Protein AF-A0A3R7LPW3-F1 (afdb_monomer_lite)

pLDDT: mean 73.42, std 20.4, range [36.78, 98.06]

InterPro domains:
  IPR001577 Peptidase M8, leishmanolysin [PF01457] (45-160)

Sequence (165 aa):
MRQPCCPTPLLLLAVRGLLLLATTCCVGGCLAAAHRRALDEAAMRSGPLPTAMVREVPRKGEGATQAYTVAAAGEGKEWEPIRIVASMEDLSDASKYCSKAGEKKPDFMGKEPECRKDEVLTADWNKTLVNEVIPVAVKLHAERLLVGRLKTPLKVPKFTEKHGF

Radius of gyration: 31.27 Å; chains: 1; bounding box: 81×88×58 Å

Secondary structure (DSSP, 8-state):
------S-HHHHHHHHHHHHHHHHHHHH------SS-TTHHHHTTS---------PPPPTT--GGGG-------SS--EEEPP-----GGGG-TTSS-SSTT-B---TTS--PBPPGGG---HHHHHHIIIIIHHHHHHHHHTT-EEE--SS---PPPPPTTS--

Foldseek 3Di:
DDDDDDPPPVVVVVVVVVVVVVVVVVVVDDPPDPPPCPVVVVVVVDDDDPPPQDADDDDVPDFLQVGDPPPPPDDDFDWAFDDDDDDPVLLVDCLAFAQDFQAFHDDQVRGTDTDDPVRHCDPVNSCCVVPPVVVVVNSVRRRPGTDRDDPDDDDDDDDDPVRRD

Organism: NCBI:txid83891

Structure (mmCIF, N/CA/C/O backbone):
data_AF-A0A3R7LPW3-F1
#
_entry.id   AF-A0A3R7LPW3-F1
#
loop_
_atom_site.group_PDB
_atom_site.id
_atom_site.type_symbol
_atom_site.label_atom_id
_atom_site.label_alt_id
_atom_site.label_comp_id
_atom_site.label_asym_id
_atom_site.label_entity_id
_atom_site.label_seq_id
_atom_site.pdbx_PDB_ins_code
_atom_site.Cartn_x
_atom_site.Cartn_y
_atom_site.Cartn_z
_atom_site.occupancy
_atom_site.B_iso_or_equiv
_atom_site.auth_seq_id
_atom_site.auth_comp_id
_atom_site.auth_asym_id
_atom_site.auth_atom_id
_atom_site.pdbx_PDB_model_num
ATOM 1 N N . MET A 1 1 ? -59.252 71.109 -17.783 1.00 36.78 1 MET A N 1
ATOM 2 C CA . MET A 1 1 ? -58.815 70.496 -19.057 1.00 36.78 1 MET A CA 1
ATOM 3 C C . MET A 1 1 ? -58.152 69.166 -18.746 1.00 36.78 1 MET A C 1
ATOM 5 O O . MET A 1 1 ? -57.480 69.065 -17.730 1.00 36.78 1 MET A O 1
ATOM 9 N N . ARG A 1 2 ? -58.447 68.141 -19.548 1.00 47.88 2 ARG A N 1
ATOM 10 C CA . ARG A 1 2 ? -58.015 66.748 -19.367 1.00 47.88 2 ARG A CA 1
ATOM 11 C C . ARG A 1 2 ? -56.505 66.603 -19.576 1.00 47.88 2 ARG A C 1
ATOM 13 O O . ARG A 1 2 ? -56.011 67.166 -20.543 1.00 47.88 2 ARG A O 1
ATOM 20 N N . GLN A 1 3 ? -55.843 65.757 -18.786 1.00 42.81 3 GLN A N 1
ATOM 21 C CA . GLN A 1 3 ? -54.655 65.012 -19.218 1.00 42.81 3 GLN A CA 1
ATOM 22 C C . GLN A 1 3 ? -54.532 63.694 -18.423 1.00 42.81 3 GLN A C 1
ATOM 24 O O . GLN A 1 3 ? -54.539 63.731 -17.193 1.00 42.81 3 GLN A O 1
ATOM 29 N N . PRO A 1 4 ? -54.460 62.532 -19.099 1.00 54.28 4 PRO A N 1
ATOM 30 C CA . PRO A 1 4 ? -54.150 61.248 -18.484 1.00 54.28 4 PRO A CA 1
ATOM 31 C C . PRO A 1 4 ? -52.630 61.042 -18.490 1.00 54.28 4 PRO A C 1
ATOM 33 O O . PRO A 1 4 ? -52.003 61.091 -19.546 1.00 54.28 4 PRO A O 1
ATOM 36 N N . CYS A 1 5 ? -52.028 60.783 -17.331 1.00 51.62 5 CYS A N 1
ATOM 37 C CA . CYS A 1 5 ? -50.620 60.393 -17.263 1.00 51.62 5 CYS A CA 1
ATOM 38 C C . CYS A 1 5 ? -50.526 58.886 -17.016 1.00 51.62 5 CYS A C 1
ATOM 40 O O . CYS A 1 5 ? -50.700 58.400 -15.901 1.00 51.62 5 CYS A O 1
ATOM 42 N N . CYS A 1 6 ? -50.291 58.163 -18.112 1.00 54.78 6 CYS A N 1
ATOM 43 C CA . CYS A 1 6 ? -49.979 56.741 -18.167 1.00 54.78 6 CYS A CA 1
ATOM 44 C C . CYS A 1 6 ? -48.757 56.379 -17.297 1.00 54.78 6 CYS A C 1
ATOM 46 O O . CYS A 1 6 ? -47.720 57.036 -17.411 1.00 54.78 6 CYS A O 1
ATOM 48 N N . PRO A 1 7 ? -48.795 55.273 -16.529 1.00 51.38 7 PRO A N 1
ATOM 49 C CA . PRO A 1 7 ? -47.631 54.726 -15.841 1.00 51.38 7 PRO A CA 1
ATOM 50 C C . PRO A 1 7 ? -46.881 53.758 -16.774 1.00 51.38 7 PRO A C 1
ATOM 52 O O . PRO A 1 7 ? -46.671 52.594 -16.453 1.00 51.38 7 PRO A O 1
ATOM 55 N N . THR A 1 8 ? -46.526 54.198 -17.981 1.00 56.16 8 THR A N 1
ATOM 56 C CA . THR A 1 8 ? -45.857 53.354 -18.988 1.00 56.16 8 THR A CA 1
ATOM 57 C C . THR A 1 8 ? -44.330 53.488 -19.111 1.00 56.16 8 THR A C 1
ATOM 59 O O . THR A 1 8 ? -43.755 52.601 -19.744 1.00 56.16 8 THR A O 1
ATOM 62 N N . PRO A 1 9 ? -43.600 54.464 -18.517 1.00 57.69 9 PRO A N 1
ATOM 63 C CA . PRO A 1 9 ? -42.153 54.519 -18.737 1.00 57.69 9 PRO A CA 1
ATOM 64 C C . PRO A 1 9 ? -41.381 53.537 -17.844 1.00 57.69 9 PRO A C 1
ATOM 66 O O . PRO A 1 9 ? -40.410 52.938 -18.299 1.00 57.69 9 PRO A O 1
ATOM 69 N N . LEU A 1 10 ? -41.817 53.309 -16.598 1.00 57.31 10 LEU A N 1
ATOM 70 C CA . LEU A 1 10 ? -41.063 52.474 -15.652 1.00 57.31 10 LEU A CA 1
ATOM 71 C C . LEU A 1 10 ? -41.155 50.976 -15.956 1.00 57.31 10 LEU A C 1
ATOM 73 O O . LEU A 1 10 ? -40.163 50.269 -15.803 1.00 57.31 10 LEU A O 1
ATOM 77 N N . LEU A 1 11 ? -42.313 50.491 -16.417 1.00 57.91 11 LEU A N 1
ATOM 78 C CA . LEU A 1 11 ? -42.493 49.069 -16.719 1.00 57.91 11 LEU A CA 1
ATOM 79 C C . LEU A 1 11 ? -41.650 48.649 -17.931 1.00 57.91 11 LEU A C 1
ATOM 81 O O . LEU A 1 11 ? -41.011 47.604 -17.911 1.00 57.91 11 LEU A O 1
ATOM 85 N N . LEU A 1 12 ? -41.585 49.500 -18.962 1.00 59.56 12 LEU A N 1
ATOM 86 C CA . LEU A 1 12 ? -40.763 49.261 -20.151 1.00 59.56 12 LEU A CA 1
ATOM 87 C C . LEU A 1 12 ? -39.264 49.312 -19.829 1.00 59.56 12 LEU A C 1
ATOM 89 O O . LEU A 1 12 ? -38.498 48.510 -20.362 1.00 59.56 12 LEU A O 1
ATOM 93 N N . LEU A 1 13 ? -38.845 50.212 -18.933 1.00 59.97 13 LEU A N 1
ATOM 94 C CA . LEU A 1 13 ? -37.460 50.296 -18.463 1.00 59.97 13 LEU A CA 1
ATOM 95 C C . LEU A 1 13 ? -37.074 49.092 -17.593 1.00 59.97 13 LEU A C 1
ATOM 97 O O . LEU A 1 13 ? -35.982 48.553 -17.764 1.00 59.97 13 LEU A O 1
ATOM 101 N N . ALA A 1 14 ? -37.976 48.623 -16.727 1.00 65.88 14 ALA A N 1
ATOM 102 C CA . ALA A 1 14 ? -37.767 47.423 -15.919 1.00 65.88 14 ALA A CA 1
ATOM 103 C C . ALA A 1 14 ? -37.694 46.152 -16.782 1.00 65.88 14 ALA A C 1
ATOM 105 O O . ALA A 1 14 ? -36.780 45.350 -16.609 1.00 65.88 14 ALA A O 1
ATOM 106 N N . VAL A 1 15 ? -38.590 45.996 -17.764 1.00 69.38 15 VAL A N 1
ATOM 107 C CA . VAL A 1 15 ? -38.579 44.853 -18.699 1.00 69.38 15 VAL A CA 1
ATOM 108 C C . VAL A 1 15 ? -37.330 44.875 -19.582 1.00 69.38 15 VAL A C 1
ATOM 110 O O . VAL A 1 15 ? -36.700 43.838 -19.782 1.00 69.38 15 VAL A O 1
ATOM 113 N N . ARG A 1 16 ? -36.909 46.053 -20.060 1.00 68.75 16 ARG A N 1
ATOM 114 C CA . ARG A 1 16 ? -35.671 46.204 -20.838 1.00 68.75 16 ARG A CA 1
ATOM 115 C C . ARG A 1 16 ? -34.425 45.936 -19.991 1.00 68.75 16 ARG A C 1
ATOM 117 O O . ARG A 1 16 ? -33.496 45.312 -20.490 1.00 68.75 16 ARG A O 1
ATOM 124 N N . GLY A 1 17 ? -34.415 46.347 -18.722 1.00 68.25 17 GLY A N 1
ATOM 125 C CA . GLY A 1 17 ? -33.342 46.025 -17.778 1.00 68.25 17 GLY A CA 1
ATOM 126 C C . GLY A 1 17 ? -33.241 44.524 -17.497 1.00 68.25 17 GLY A C 1
ATOM 127 O O . GLY A 1 17 ? -32.147 43.965 -17.552 1.00 68.25 17 GLY A O 1
ATOM 128 N N . LEU A 1 18 ? -34.379 43.855 -17.286 1.00 66.00 18 LEU A N 1
ATOM 129 C CA . LEU A 1 18 ? -34.431 42.407 -17.067 1.00 66.00 18 LEU A CA 1
ATOM 130 C C . LEU A 1 18 ? -33.982 41.624 -18.312 1.00 66.00 18 LEU A C 1
ATOM 132 O O . LEU A 1 18 ? -33.240 40.652 -18.193 1.00 66.00 18 LEU A O 1
ATOM 136 N N . LEU A 1 19 ? -34.376 42.080 -19.508 1.00 63.84 19 LEU A N 1
ATOM 137 C CA . LEU A 1 19 ? -33.945 41.486 -20.775 1.00 63.84 19 LEU A CA 1
ATOM 138 C C . LEU A 1 19 ? -32.433 41.653 -20.986 1.00 63.84 19 LEU A C 1
ATOM 140 O O . LEU A 1 19 ? -31.766 40.703 -21.386 1.00 63.84 19 LEU A O 1
ATOM 144 N N . LEU A 1 20 ? -31.872 42.820 -20.651 1.00 64.06 20 LEU A N 1
ATOM 145 C CA . LEU A 1 20 ? -30.428 43.054 -20.727 1.00 64.06 20 LEU A CA 1
ATOM 146 C C . LEU A 1 20 ? -29.651 42.163 -19.743 1.00 64.06 20 LEU A C 1
ATOM 148 O O . LEU A 1 20 ? -28.668 41.552 -20.157 1.00 64.06 20 LEU A O 1
ATOM 152 N N . LEU A 1 21 ? -30.117 42.000 -18.496 1.00 60.91 21 LEU A N 1
ATOM 153 C CA . LEU A 1 21 ? -29.508 41.066 -17.534 1.00 60.91 21 LEU A CA 1
ATOM 154 C C . LEU A 1 21 ? -29.597 39.598 -17.984 1.00 60.91 21 LEU A C 1
ATOM 156 O O . LEU A 1 21 ? -28.641 38.844 -17.811 1.00 60.91 21 LEU A O 1
ATOM 160 N N . ALA A 1 22 ? -30.718 39.186 -18.580 1.00 60.12 22 ALA A N 1
ATOM 161 C CA . ALA A 1 22 ? -30.865 37.833 -19.112 1.00 60.12 22 ALA A CA 1
ATOM 162 C C . ALA A 1 22 ? -29.909 37.584 -20.292 1.00 60.12 22 ALA A C 1
ATOM 164 O O . ALA A 1 22 ? -29.269 36.536 -20.352 1.00 60.12 22 ALA A O 1
ATOM 165 N N . THR A 1 23 ? -29.738 38.565 -21.189 1.00 59.47 23 THR A N 1
ATOM 166 C CA . THR A 1 23 ? -28.802 38.439 -22.323 1.00 59.47 23 THR A CA 1
ATOM 167 C C . THR A 1 23 ? -27.333 38.409 -21.897 1.00 59.47 23 THR A C 1
ATOM 169 O O . THR A 1 23 ? -26.549 37.679 -22.501 1.00 59.47 23 THR A O 1
ATOM 172 N N . THR A 1 24 ? -26.940 39.129 -20.840 1.00 57.19 24 THR A N 1
ATOM 173 C CA . THR A 1 24 ? -25.553 39.106 -20.340 1.00 57.19 24 THR A CA 1
ATOM 174 C C . THR A 1 24 ? -25.231 37.845 -19.536 1.00 57.19 24 THR A C 1
ATOM 176 O O . THR A 1 24 ? -24.086 37.394 -19.551 1.00 57.19 24 THR A O 1
ATOM 179 N N . CYS A 1 25 ? -26.227 37.200 -18.918 1.00 53.41 25 CYS A N 1
ATOM 180 C CA . CYS A 1 25 ? -26.048 35.904 -18.254 1.00 53.41 25 CYS A CA 1
ATOM 181 C C . CYS A 1 25 ? -25.769 34.756 -19.248 1.00 53.41 25 CYS A C 1
ATOM 183 O O . CYS A 1 25 ? -25.045 33.818 -18.919 1.00 53.41 25 CYS A O 1
ATOM 185 N N . CYS A 1 26 ? -26.271 34.849 -20.486 1.00 51.75 26 CYS A N 1
ATOM 186 C CA . CYS A 1 26 ? -26.083 33.821 -21.518 1.00 51.75 26 CYS A CA 1
ATOM 187 C C . CYS A 1 26 ? -24.718 33.858 -22.228 1.00 51.75 26 CYS A C 1
ATOM 189 O O . CYS A 1 26 ? -24.395 32.918 -22.948 1.00 51.75 26 CYS A O 1
ATOM 191 N N . VAL A 1 27 ? -23.908 34.905 -22.030 1.00 52.53 27 VAL A N 1
ATOM 192 C CA . VAL A 1 27 ? -22.530 34.978 -22.562 1.00 52.53 27 VAL A CA 1
ATOM 193 C C . VAL A 1 27 ? -21.490 34.662 -21.468 1.00 52.53 27 VAL A C 1
ATOM 195 O O . VAL A 1 27 ? -20.333 34.387 -21.772 1.00 52.53 27 VAL A O 1
ATOM 198 N N . GLY A 1 28 ? -21.899 34.649 -20.190 1.00 55.34 28 GLY A N 1
ATOM 199 C CA . GLY A 1 28 ? -21.019 34.479 -19.024 1.00 55.34 28 GLY A CA 1
ATOM 200 C C . GLY A 1 28 ? -20.957 33.079 -18.392 1.00 55.34 28 GLY A C 1
ATOM 201 O O . GLY A 1 28 ? -20.137 32.865 -17.503 1.00 55.34 28 GLY A O 1
ATOM 202 N N . GLY A 1 29 ? -21.773 32.113 -18.823 1.00 52.91 29 GLY A N 1
ATOM 203 C CA . GLY A 1 29 ? -21.650 30.699 -18.432 1.00 52.91 29 GLY A CA 1
ATOM 204 C C . GLY A 1 29 ? -21.577 29.846 -19.698 1.00 52.91 29 GLY A C 1
ATOM 205 O O . GLY A 1 29 ? -22.450 29.956 -20.542 1.00 52.91 29 GLY A O 1
ATOM 206 N N . CYS A 1 30 ? -20.560 29.027 -19.961 1.00 54.34 30 CYS A N 1
ATOM 207 C CA . CYS A 1 30 ? -19.876 28.113 -19.058 1.00 54.34 30 CYS A CA 1
ATOM 208 C C . CYS A 1 30 ? -18.378 28.009 -19.405 1.00 54.34 30 CYS A C 1
ATOM 210 O O . CYS A 1 30 ? -18.013 27.368 -20.387 1.00 54.34 30 CYS A O 1
ATOM 212 N N . LEU A 1 31 ? -17.492 28.523 -18.550 1.00 50.09 31 LEU A N 1
ATOM 213 C CA . LEU A 1 31 ? -16.093 28.072 -18.500 1.00 50.09 31 LEU A CA 1
ATOM 214 C C . LEU A 1 31 ? -15.933 27.050 -17.372 1.00 50.09 31 LEU A C 1
ATOM 216 O O . LEU A 1 31 ? -15.162 27.222 -16.437 1.00 50.09 31 LEU A O 1
ATOM 220 N N . ALA A 1 32 ? -16.696 25.966 -17.463 1.00 52.06 32 ALA A N 1
ATOM 221 C CA . ALA A 1 32 ? -16.533 24.790 -16.622 1.00 52.06 32 ALA A CA 1
ATOM 222 C C . ALA A 1 32 ? -16.309 23.575 -17.525 1.00 52.06 32 ALA A C 1
ATOM 224 O O . ALA A 1 32 ? -17.212 22.773 -17.714 1.00 52.06 32 ALA A O 1
ATOM 225 N N . ALA A 1 33 ? -15.126 23.514 -18.148 1.00 48.38 33 ALA A N 1
ATOM 226 C CA . ALA A 1 33 ? -14.433 22.297 -18.604 1.00 48.38 33 ALA A CA 1
ATOM 227 C C . ALA A 1 33 ? -13.261 22.658 -19.539 1.00 48.38 33 ALA A C 1
ATOM 229 O O . ALA A 1 33 ? -13.204 22.226 -20.686 1.00 48.38 33 ALA A O 1
ATOM 230 N N . ALA A 1 34 ? -12.292 23.437 -19.061 1.00 45.62 34 ALA A N 1
ATOM 231 C CA . ALA A 1 34 ? -11.032 23.642 -19.779 1.00 45.62 34 ALA A CA 1
ATOM 232 C C . ALA A 1 34 ? -9.834 23.273 -18.898 1.00 45.62 34 ALA A C 1
ATOM 234 O O . ALA A 1 34 ? -8.871 24.015 -18.792 1.00 45.62 34 ALA A O 1
ATOM 235 N N . HIS A 1 35 ? -9.884 22.097 -18.263 1.00 43.97 35 HIS A N 1
ATOM 236 C CA . HIS A 1 35 ? -8.673 21.457 -17.737 1.00 43.97 35 HIS A CA 1
ATOM 237 C C . HIS A 1 35 ? -8.565 19.977 -18.133 1.00 43.97 35 HIS A C 1
ATOM 239 O O . HIS A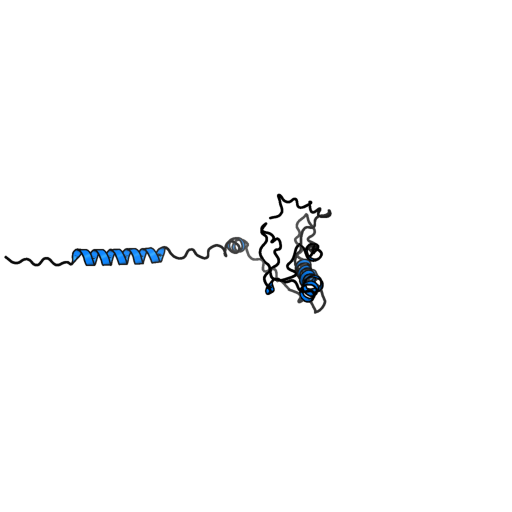 1 35 ? -7.982 19.166 -17.425 1.00 43.97 35 HIS A O 1
ATOM 245 N N . ARG A 1 36 ? -9.130 19.608 -19.292 1.00 45.00 36 ARG A N 1
ATOM 246 C CA . ARG A 1 36 ? -9.032 18.245 -19.846 1.00 45.00 36 ARG A CA 1
ATOM 247 C C . ARG A 1 36 ? -8.404 18.146 -21.240 1.00 45.00 36 ARG A C 1
ATOM 249 O O . ARG A 1 36 ? -8.304 17.042 -21.748 1.00 45.00 36 ARG A O 1
ATOM 256 N N . ARG A 1 37 ? -7.969 19.256 -21.854 1.00 48.81 37 ARG A N 1
ATOM 257 C CA . ARG A 1 37 ? -7.454 19.272 -23.245 1.00 48.81 37 ARG A CA 1
ATOM 258 C C . ARG A 1 37 ? -6.018 19.770 -23.432 1.00 48.81 37 ARG A C 1
ATOM 260 O O . ARG A 1 37 ? -5.550 19.830 -24.558 1.00 48.81 37 ARG A O 1
ATOM 267 N N . ALA A 1 38 ? -5.279 20.050 -22.357 1.00 48.03 38 ALA A N 1
ATOM 268 C CA . ALA A 1 38 ? -3.877 20.469 -22.478 1.00 48.03 38 ALA A CA 1
ATOM 269 C C . ALA A 1 38 ? -2.931 19.353 -22.982 1.00 48.03 38 ALA A C 1
ATOM 271 O O . ALA A 1 38 ? -1.790 19.637 -23.325 1.00 48.03 38 ALA A O 1
ATOM 272 N N . LEU A 1 39 ? -3.390 18.096 -23.035 1.00 48.16 39 LEU A N 1
ATOM 273 C CA . LEU A 1 39 ? -2.606 16.972 -23.559 1.00 48.16 39 LEU A CA 1
ATOM 274 C C . LEU A 1 39 ? -2.748 16.774 -25.078 1.00 48.16 39 LEU A C 1
ATOM 276 O O . LEU A 1 39 ? -1.798 16.311 -25.702 1.00 48.16 39 LEU A O 1
ATOM 280 N N . ASP A 1 40 ? -3.869 17.169 -25.689 1.00 48.16 40 ASP A N 1
ATOM 281 C CA . ASP A 1 40 ? -4.112 16.901 -27.118 1.00 48.16 40 ASP A CA 1
ATOM 282 C C . ASP A 1 40 ? -3.509 17.970 -28.041 1.00 48.16 40 ASP A C 1
ATOM 284 O O . ASP A 1 40 ? -3.085 17.673 -29.157 1.00 48.16 40 ASP A O 1
ATOM 288 N N . GLU A 1 41 ? -3.416 19.222 -27.587 1.00 45.94 41 GLU A N 1
ATOM 289 C CA . GLU A 1 41 ? -2.954 20.326 -28.442 1.00 45.94 41 GLU A CA 1
ATOM 290 C C . GLU A 1 41 ? -1.437 20.274 -28.712 1.00 45.94 41 GLU A C 1
ATOM 292 O O . GLU A 1 41 ? -0.965 20.727 -29.756 1.00 45.94 41 GLU A O 1
ATOM 297 N N . ALA A 1 42 ? -0.676 19.614 -27.829 1.00 48.84 42 ALA A N 1
ATOM 298 C CA . ALA A 1 42 ? 0.716 19.249 -28.087 1.00 48.84 42 ALA A CA 1
ATOM 299 C C . ALA A 1 42 ? 0.847 18.051 -29.052 1.00 48.84 42 ALA A C 1
ATOM 301 O O . ALA A 1 42 ? 1.823 17.979 -29.797 1.00 48.84 42 ALA A O 1
ATOM 302 N N . ALA A 1 43 ? -0.137 17.142 -29.084 1.00 52.44 43 ALA A N 1
ATOM 303 C CA . ALA A 1 43 ? -0.105 15.923 -29.898 1.00 52.44 43 ALA A CA 1
ATOM 304 C C . ALA A 1 43 ? -0.414 16.175 -31.388 1.00 52.44 43 ALA A C 1
ATOM 306 O O . ALA A 1 43 ? 0.076 15.455 -32.254 1.00 52.44 43 ALA A O 1
ATOM 307 N N . MET A 1 44 ? -1.166 17.233 -31.712 1.00 47.62 44 MET A N 1
ATOM 308 C CA . MET A 1 44 ? -1.479 17.612 -33.101 1.00 47.62 44 MET A CA 1
ATOM 309 C C . MET A 1 44 ? -0.349 18.368 -33.827 1.00 47.62 44 MET A C 1
ATOM 311 O O . MET A 1 44 ? -0.434 18.560 -35.039 1.00 47.62 44 MET A O 1
ATOM 315 N N . ARG A 1 45 ? 0.719 18.796 -33.131 1.00 50.62 45 ARG A N 1
ATOM 316 C CA . ARG A 1 45 ? 1.890 19.443 -33.767 1.00 50.62 45 ARG A CA 1
ATOM 317 C C . ARG A 1 45 ? 2.935 18.457 -34.296 1.00 50.62 45 ARG A C 1
ATOM 319 O O . ARG A 1 45 ? 3.802 18.858 -35.069 1.00 50.62 45 ARG A O 1
ATOM 326 N N . SER A 1 46 ? 2.859 17.185 -33.918 1.00 56.59 46 SER A N 1
ATOM 327 C CA . SER A 1 46 ? 3.670 16.115 -34.499 1.00 56.59 46 SER A CA 1
ATOM 328 C C . SER A 1 46 ? 2.971 15.556 -35.738 1.00 56.59 46 SER A C 1
ATOM 330 O O . SER A 1 46 ? 1.894 14.977 -35.633 1.00 56.59 46 SER A O 1
ATOM 332 N N . GLY A 1 47 ? 3.575 15.745 -36.916 1.00 58.91 47 GLY A N 1
ATOM 333 C CA . GLY A 1 47 ? 3.140 15.114 -38.168 1.00 58.91 47 GLY A CA 1
ATOM 334 C C . GLY A 1 47 ? 3.068 13.578 -38.075 1.00 58.91 47 GLY A C 1
ATOM 335 O O . GLY A 1 47 ? 3.514 12.988 -37.088 1.00 58.91 47 GLY A O 1
ATOM 336 N N . PRO A 1 48 ? 2.490 12.902 -39.082 1.00 58.50 48 PRO A N 1
ATOM 337 C CA . PRO A 1 48 ? 2.056 11.521 -38.935 1.00 58.50 48 PRO A CA 1
ATOM 338 C C . PRO A 1 48 ? 3.243 10.560 -38.850 1.00 58.50 48 PRO A C 1
ATOM 340 O O . PRO A 1 48 ? 4.081 10.511 -39.747 1.00 58.50 48 PRO A O 1
ATOM 343 N N . LEU A 1 49 ? 3.236 9.702 -37.833 1.00 56.34 49 LEU A N 1
ATOM 344 C CA . LEU A 1 49 ? 3.831 8.375 -37.926 1.00 56.34 49 LEU A CA 1
ATOM 345 C C . LEU A 1 49 ? 2.756 7.363 -37.530 1.00 56.34 49 LEU A C 1
ATOM 347 O O . LEU A 1 49 ? 2.496 7.192 -36.338 1.00 56.34 49 LEU A O 1
ATOM 351 N N . PRO A 1 50 ? 2.111 6.672 -38.489 1.00 52.81 50 PRO A N 1
ATOM 352 C CA . PRO A 1 50 ? 1.398 5.456 -38.166 1.00 52.81 50 PRO A CA 1
A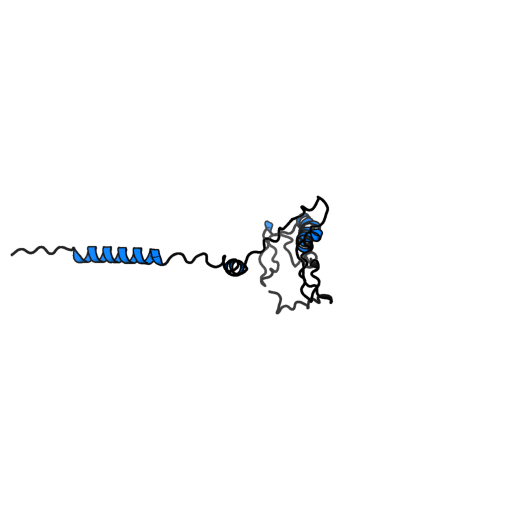TOM 353 C C . PRO A 1 50 ? 2.461 4.379 -37.940 1.00 52.81 50 PRO A C 1
ATOM 355 O O . PRO A 1 50 ? 2.737 3.556 -38.810 1.00 52.81 50 PRO A O 1
ATOM 358 N N . THR A 1 51 ? 3.098 4.391 -36.770 1.00 51.88 51 THR A N 1
ATOM 359 C CA . THR A 1 51 ? 3.770 3.187 -36.290 1.00 51.88 51 THR A CA 1
ATOM 360 C C . THR A 1 51 ? 2.650 2.188 -36.049 1.00 51.88 51 THR A C 1
ATOM 362 O O . THR A 1 51 ? 1.881 2.333 -35.098 1.00 51.88 51 THR A O 1
ATOM 365 N N . ALA A 1 52 ? 2.491 1.235 -36.968 1.00 51.06 52 ALA A N 1
ATOM 366 C CA . ALA A 1 52 ? 1.536 0.150 -36.823 1.00 51.06 52 ALA A CA 1
ATOM 367 C C . ALA A 1 52 ? 1.847 -0.577 -35.510 1.00 51.06 52 ALA A C 1
ATOM 369 O O . ALA A 1 52 ? 2.824 -1.313 -35.390 1.00 51.06 52 ALA A O 1
ATOM 370 N N . MET A 1 53 ? 1.042 -0.293 -34.493 1.00 49.66 53 MET A N 1
ATOM 371 C CA . MET A 1 53 ? 1.158 -0.893 -33.177 1.00 49.66 53 MET A CA 1
ATOM 372 C C . MET A 1 53 ? 0.510 -2.273 -33.235 1.00 49.66 53 MET A C 1
ATOM 374 O O . MET A 1 53 ? -0.703 -2.417 -33.105 1.00 49.66 53 MET A O 1
ATOM 378 N N . VAL A 1 54 ? 1.321 -3.301 -33.467 1.00 48.12 54 VAL A N 1
ATOM 379 C CA . VAL A 1 54 ? 0.884 -4.681 -33.258 1.00 48.12 54 VAL A CA 1
ATOM 380 C C . VAL A 1 54 ? 1.001 -4.961 -31.767 1.00 48.12 54 VAL A C 1
ATOM 382 O O . VAL A 1 54 ? 2.095 -5.021 -31.211 1.00 48.12 54 VAL A O 1
ATOM 385 N N . ARG A 1 55 ? -0.149 -5.069 -31.103 1.00 52.59 55 ARG A N 1
ATOM 386 C CA . ARG A 1 55 ? -0.231 -5.495 -29.709 1.00 52.59 55 ARG A CA 1
ATOM 387 C C . ARG A 1 55 ? -0.397 -7.006 -29.687 1.00 52.59 55 ARG A C 1
ATOM 389 O O . ARG A 1 55 ? -1.492 -7.498 -29.950 1.00 52.59 55 ARG A O 1
ATOM 396 N N . GLU A 1 56 ? 0.660 -7.726 -29.336 1.00 55.88 56 GLU A N 1
ATOM 397 C CA . GLU A 1 56 ? 0.522 -9.134 -28.972 1.00 55.88 56 GLU A CA 1
ATOM 398 C C . GLU A 1 56 ? -0.392 -9.237 -27.744 1.00 55.88 56 GLU A C 1
ATOM 400 O O . GLU A 1 56 ? -0.212 -8.530 -26.747 1.00 55.88 56 GLU A O 1
ATOM 405 N N . VAL A 1 57 ? -1.430 -10.071 -27.835 1.00 55.41 57 VAL A N 1
ATOM 406 C CA . VAL A 1 57 ? -2.324 -10.350 -26.708 1.00 55.41 57 VAL A CA 1
ATOM 407 C C . VAL A 1 57 ? -1.591 -11.330 -25.793 1.00 55.41 57 VAL A C 1
ATOM 409 O O . VAL A 1 57 ? -1.337 -12.455 -26.230 1.00 55.41 57 VAL A O 1
ATOM 412 N N . PRO A 1 58 ? -1.257 -10.957 -24.540 1.00 56.06 58 PRO A N 1
ATOM 413 C CA . PRO A 1 58 ? -0.573 -11.871 -23.636 1.00 56.06 58 PRO A CA 1
ATOM 414 C C . PRO A 1 58 ? -1.405 -13.140 -23.456 1.00 56.06 58 PRO A C 1
ATOM 416 O O . PRO A 1 58 ? -2.597 -13.073 -23.129 1.00 56.06 58 PRO A O 1
ATOM 419 N N . ARG A 1 59 ? -0.793 -14.304 -23.689 1.00 58.41 59 ARG A N 1
ATOM 420 C CA . ARG A 1 59 ? -1.447 -15.590 -23.440 1.00 58.41 59 ARG A CA 1
ATOM 421 C C . ARG A 1 59 ? -1.647 -15.761 -21.938 1.00 58.41 59 ARG A C 1
ATOM 423 O O . ARG A 1 59 ? -0.893 -15.236 -21.120 1.00 58.41 59 ARG A O 1
ATOM 430 N N . LYS A 1 60 ? -2.693 -16.496 -21.556 1.00 54.97 60 LYS A N 1
ATOM 431 C CA . LYS A 1 60 ? -3.026 -16.750 -20.149 1.00 54.97 60 LYS A CA 1
ATOM 432 C C . LYS A 1 60 ? -1.822 -17.390 -19.440 1.00 54.97 60 LYS A C 1
ATOM 434 O O . LYS A 1 60 ? -1.540 -18.559 -19.667 1.00 54.97 60 LYS A O 1
ATOM 439 N N . GLY A 1 61 ? -1.151 -16.623 -18.579 1.00 60.97 61 GLY A N 1
ATOM 440 C CA . GLY A 1 61 ? 0.011 -17.071 -17.801 1.00 60.97 61 GLY A CA 1
ATOM 441 C C . GLY A 1 61 ? 1.340 -16.384 -18.142 1.00 60.97 61 GLY A C 1
ATOM 442 O O . GLY A 1 61 ? 2.269 -16.496 -17.348 1.00 60.97 61 GLY A O 1
ATOM 443 N N . GLU A 1 62 ? 1.430 -15.634 -19.245 1.00 56.66 62 GLU A N 1
ATOM 444 C CA . GLU A 1 62 ? 2.609 -14.828 -19.604 1.00 56.66 62 GLU A CA 1
ATOM 445 C C . GLU A 1 62 ? 2.476 -13.383 -19.091 1.00 56.66 62 GLU A C 1
ATOM 447 O O . GLU A 1 62 ? 1.406 -12.775 -19.167 1.00 56.66 62 GLU A O 1
ATOM 452 N N . GLY A 1 63 ? 3.561 -12.838 -18.530 1.00 59.56 63 GLY A N 1
ATOM 453 C CA . GLY A 1 63 ? 3.615 -11.452 -18.052 1.00 59.56 63 GLY A CA 1
ATOM 454 C C . GLY A 1 63 ? 3.606 -10.452 -19.210 1.00 59.56 63 GLY A C 1
ATOM 455 O O . GLY A 1 63 ? 4.162 -10.719 -20.276 1.00 59.56 63 GLY A O 1
ATOM 456 N N . ALA A 1 64 ? 3.005 -9.276 -19.009 1.00 59.28 64 ALA A N 1
ATOM 457 C CA . ALA A 1 64 ? 2.866 -8.255 -20.062 1.00 59.28 64 ALA A CA 1
ATOM 458 C C . ALA A 1 64 ? 4.200 -7.617 -20.524 1.00 59.28 64 ALA A C 1
ATOM 460 O O . ALA A 1 64 ? 4.214 -6.793 -21.438 1.00 59.28 64 ALA A O 1
ATOM 461 N N . THR A 1 65 ? 5.321 -8.010 -19.919 1.00 53.44 65 THR A N 1
ATOM 462 C CA . THR A 1 65 ? 6.663 -7.461 -20.139 1.00 53.44 65 THR A CA 1
ATOM 463 C C . THR A 1 65 ? 7.224 -7.706 -21.540 1.00 53.44 65 THR A C 1
ATOM 465 O O . THR A 1 65 ? 8.118 -6.979 -21.958 1.00 53.44 65 THR A O 1
ATOM 468 N N . GLN A 1 66 ? 6.718 -8.693 -22.285 1.00 54.06 66 GLN A N 1
ATOM 469 C CA . GLN A 1 66 ? 7.229 -9.020 -23.625 1.00 54.06 66 GLN A CA 1
ATOM 470 C C . GLN A 1 66 ? 6.688 -8.118 -24.754 1.00 54.06 66 GLN A C 1
ATOM 472 O O . GLN A 1 66 ? 7.093 -8.283 -25.900 1.00 54.06 66 GLN A O 1
ATOM 477 N N . ALA A 1 67 ? 5.798 -7.157 -24.472 1.00 51.56 67 ALA A N 1
ATOM 478 C CA . ALA A 1 67 ? 5.009 -6.486 -25.515 1.00 51.56 67 ALA A CA 1
ATOM 479 C C . ALA A 1 67 ? 5.492 -5.082 -25.953 1.00 51.56 67 ALA A C 1
ATOM 481 O O . ALA A 1 67 ? 4.810 -4.444 -26.753 1.00 51.56 67 ALA A O 1
ATOM 482 N N . TYR A 1 68 ? 6.634 -4.574 -25.467 1.00 50.19 68 TYR A N 1
ATOM 483 C CA . TYR A 1 68 ? 7.073 -3.197 -25.765 1.00 50.19 68 TYR A CA 1
ATOM 484 C C . TYR A 1 68 ? 8.577 -3.081 -26.055 1.00 50.19 68 TYR A C 1
ATOM 486 O O . TYR A 1 68 ? 9.308 -2.401 -25.339 1.00 50.19 68 TYR A O 1
ATOM 494 N N . THR A 1 69 ? 9.068 -3.696 -27.131 1.00 45.97 69 THR A N 1
ATOM 495 C CA . THR A 1 69 ? 10.378 -3.324 -27.694 1.00 45.97 69 THR A CA 1
ATOM 496 C C . THR A 1 69 ? 10.213 -2.106 -28.601 1.00 45.97 69 THR A C 1
ATOM 498 O O . THR A 1 69 ? 10.120 -2.227 -29.821 1.00 45.97 69 THR A O 1
ATOM 501 N N . VAL A 1 70 ? 10.152 -0.912 -28.007 1.00 47.50 70 VAL A N 1
ATOM 502 C CA . VAL A 1 70 ? 10.356 0.335 -28.755 1.00 47.50 70 VAL A CA 1
ATOM 503 C C . VAL A 1 70 ? 11.862 0.547 -28.854 1.00 47.50 70 VAL A C 1
ATOM 505 O O . VAL A 1 70 ? 12.504 0.961 -27.891 1.00 47.50 70 VAL A O 1
ATOM 508 N N . ALA A 1 71 ? 12.436 0.243 -30.017 1.00 44.72 71 ALA A N 1
ATOM 509 C CA . ALA A 1 71 ? 13.799 0.637 -30.348 1.00 44.72 71 ALA A CA 1
ATOM 510 C C . ALA A 1 71 ? 13.839 2.161 -30.552 1.00 44.72 71 ALA A C 1
ATOM 512 O O . ALA A 1 71 ? 13.789 2.659 -31.675 1.00 44.72 71 ALA A O 1
ATOM 513 N N . ALA A 1 72 ? 13.890 2.922 -29.459 1.00 46.66 72 ALA A N 1
ATOM 514 C CA . ALA A 1 72 ? 14.318 4.309 -29.518 1.00 46.66 72 ALA A CA 1
ATOM 515 C C . ALA A 1 72 ? 15.847 4.301 -29.640 1.00 46.66 72 ALA A C 1
ATOM 517 O O . ALA A 1 72 ? 16.563 4.130 -28.655 1.00 46.66 72 ALA A O 1
ATOM 518 N N . ALA A 1 73 ? 16.343 4.439 -30.870 1.00 44.00 73 ALA A N 1
ATOM 519 C CA . ALA A 1 73 ? 17.736 4.768 -31.134 1.00 44.00 73 ALA A CA 1
ATOM 520 C C . ALA A 1 73 ? 18.003 6.186 -30.601 1.00 44.00 73 ALA A C 1
ATOM 522 O O . ALA A 1 73 ? 17.816 7.180 -31.295 1.00 44.00 73 ALA A O 1
ATOM 523 N N . GLY A 1 74 ? 18.361 6.272 -29.324 1.00 46.97 74 GLY A N 1
ATOM 524 C CA . GLY A 1 74 ? 18.719 7.503 -28.640 1.00 46.97 74 GLY A CA 1
ATOM 525 C C . GLY A 1 74 ? 19.526 7.149 -27.402 1.00 46.97 74 GLY A C 1
ATOM 526 O O . GLY A 1 74 ? 19.068 6.394 -26.547 1.00 46.97 74 GLY A O 1
ATOM 527 N N . GLU A 1 75 ? 20.758 7.640 -27.349 1.00 52.00 75 GLU A N 1
ATOM 528 C CA . GLU A 1 75 ? 21.715 7.382 -26.280 1.00 52.00 75 GLU A CA 1
ATOM 529 C C . GLU A 1 75 ? 21.108 7.632 -24.885 1.00 52.00 75 GLU A C 1
ATOM 531 O O . GLU A 1 75 ? 20.552 8.695 -24.612 1.00 52.00 75 GLU A O 1
ATOM 536 N N . GLY A 1 76 ? 21.286 6.680 -23.961 1.00 56.22 76 GLY A N 1
ATOM 537 C CA . GLY A 1 76 ? 21.613 7.073 -22.589 1.00 56.22 76 GLY A CA 1
ATOM 538 C C . GLY A 1 76 ? 20.981 6.334 -21.413 1.00 56.22 76 GLY A C 1
ATOM 539 O O . GLY A 1 76 ? 21.607 6.361 -20.355 1.00 56.22 76 GLY A O 1
ATOM 540 N N . LYS A 1 77 ? 19.822 5.666 -21.512 1.00 62.03 77 LYS A N 1
ATOM 541 C CA . LYS A 1 77 ? 19.295 4.825 -20.409 1.00 62.03 77 LYS A CA 1
ATOM 542 C C . LYS A 1 77 ? 18.471 3.656 -20.938 1.00 62.03 77 LYS A C 1
ATOM 544 O O . LYS A 1 77 ? 17.464 3.864 -21.604 1.00 62.03 77 LYS A O 1
ATOM 549 N N . GLU A 1 78 ? 18.897 2.440 -20.608 1.00 79.88 78 GLU A N 1
ATOM 550 C CA . GLU A 1 78 ? 18.109 1.228 -20.821 1.00 79.88 78 GLU A CA 1
ATOM 551 C C . GLU A 1 78 ? 16.808 1.350 -20.014 1.00 79.88 78 GLU A C 1
ATOM 553 O O . GLU A 1 78 ? 16.824 1.578 -18.801 1.00 79.88 78 GLU A O 1
ATOM 558 N N . TRP A 1 79 ? 15.676 1.315 -20.716 1.00 86.81 79 TRP A N 1
ATOM 559 C CA . TRP A 1 79 ? 14.356 1.325 -20.101 1.00 86.81 79 TRP A CA 1
ATOM 560 C C . TRP A 1 79 ? 14.063 -0.079 -19.597 1.00 86.81 79 TRP A C 1
ATOM 562 O O . TRP A 1 79 ? 13.960 -1.018 -20.381 1.00 86.81 79 TRP A O 1
ATOM 572 N N . GLU A 1 80 ? 13.910 -0.223 -18.289 1.00 88.94 80 GLU A N 1
ATOM 573 C CA . GLU A 1 80 ? 13.710 -1.524 -17.662 1.00 88.94 80 GLU A CA 1
ATOM 574 C C . GLU A 1 80 ? 12.423 -1.518 -16.819 1.00 88.94 80 GLU A C 1
ATOM 576 O O . GLU A 1 80 ? 12.013 -0.459 -16.334 1.00 88.94 80 GLU A O 1
ATOM 581 N N . PRO A 1 81 ? 11.787 -2.679 -16.571 1.00 91.50 81 PRO A N 1
ATOM 582 C CA . PRO A 1 81 ? 10.586 -2.760 -15.735 1.00 91.50 81 PRO A CA 1
ATOM 583 C C . PRO A 1 81 ? 10.768 -2.109 -14.359 1.00 91.50 81 PRO A C 1
ATOM 585 O O . PRO A 1 81 ? 11.817 -2.262 -13.730 1.00 91.50 81 PRO A O 1
ATOM 588 N N . ILE A 1 82 ? 9.773 -1.397 -13.844 1.00 92.56 82 ILE A N 1
ATOM 589 C CA . ILE A 1 82 ? 9.882 -0.781 -12.515 1.00 92.56 82 ILE A CA 1
ATOM 590 C C . ILE A 1 82 ? 10.050 -1.841 -11.408 1.00 92.56 82 ILE A C 1
ATOM 592 O O . ILE A 1 82 ? 9.449 -2.913 -11.439 1.00 92.56 82 ILE A O 1
ATOM 596 N N . ARG A 1 83 ? 10.879 -1.532 -10.402 1.00 91.62 83 ARG A N 1
ATOM 597 C CA . ARG A 1 83 ? 11.005 -2.319 -9.165 1.00 91.62 83 ARG A CA 1
ATOM 598 C C . ARG A 1 83 ? 10.214 -1.620 -8.066 1.00 91.62 83 ARG A C 1
ATOM 600 O O . ARG A 1 83 ? 10.537 -0.485 -7.728 1.00 91.62 83 ARG A O 1
ATOM 607 N N . ILE A 1 84 ? 9.204 -2.289 -7.521 1.00 93.75 84 ILE A N 1
ATOM 608 C CA . ILE A 1 84 ? 8.332 -1.747 -6.474 1.00 93.75 84 ILE A CA 1
ATOM 609 C C . ILE A 1 84 ? 8.466 -2.637 -5.238 1.00 93.75 84 ILE A C 1
ATOM 611 O O . ILE A 1 84 ? 8.321 -3.853 -5.333 1.00 93.75 84 ILE A O 1
ATOM 615 N N . VAL A 1 85 ? 8.737 -2.022 -4.087 1.00 93.06 85 VAL A N 1
ATOM 616 C CA . VAL A 1 85 ? 8.695 -2.670 -2.771 1.00 93.06 85 VAL A CA 1
ATOM 617 C C . VAL A 1 85 ? 7.567 -2.012 -1.989 1.00 93.06 85 VAL A C 1
ATOM 619 O O . VAL A 1 85 ? 7.565 -0.792 -1.835 1.00 93.06 85 VAL A O 1
ATOM 622 N N . ALA A 1 86 ? 6.605 -2.806 -1.526 1.00 94.50 86 ALA A N 1
ATOM 623 C CA . ALA A 1 86 ? 5.510 -2.332 -0.688 1.00 94.50 86 ALA A CA 1
ATOM 624 C C . ALA A 1 86 ? 5.851 -2.593 0.785 1.00 94.50 86 ALA A C 1
ATOM 626 O O . ALA A 1 86 ? 6.040 -3.744 1.176 1.00 94.50 86 ALA A O 1
ATOM 627 N N . SER A 1 87 ? 5.942 -1.530 1.587 1.00 93.00 87 SER A N 1
ATOM 628 C CA . SER A 1 87 ? 6.012 -1.644 3.046 1.00 93.00 87 SER A CA 1
ATOM 629 C C . SER A 1 87 ? 4.599 -1.773 3.601 1.00 93.00 87 SER A C 1
ATOM 631 O O . SER A 1 87 ? 3.726 -0.985 3.243 1.00 93.00 87 SER A O 1
ATOM 633 N N . MET A 1 88 ? 4.385 -2.763 4.463 1.00 94.69 88 MET A N 1
ATOM 634 C CA . MET A 1 88 ? 3.104 -3.036 5.123 1.00 94.69 88 MET A CA 1
ATOM 635 C C . MET A 1 88 ? 3.255 -3.037 6.651 1.00 94.69 88 MET A C 1
ATOM 637 O O . MET A 1 88 ? 2.440 -3.629 7.345 1.00 94.69 88 MET A O 1
ATOM 641 N N . GLU A 1 89 ? 4.305 -2.393 7.174 1.00 92.00 89 GLU A N 1
ATOM 642 C CA . GLU A 1 89 ? 4.633 -2.374 8.610 1.00 92.00 89 GLU A CA 1
ATOM 643 C C . GLU A 1 89 ? 3.478 -1.862 9.481 1.00 92.00 89 GLU A C 1
ATOM 645 O O . GLU A 1 89 ? 3.237 -2.405 10.555 1.00 92.00 89 GLU A O 1
ATOM 650 N N . ASP A 1 90 ? 2.696 -0.896 8.990 1.00 91.88 90 ASP A N 1
ATOM 651 C CA . ASP A 1 90 ? 1.518 -0.393 9.708 1.00 91.88 90 ASP A CA 1
ATOM 652 C C . ASP A 1 90 ? 0.468 -1.493 9.949 1.00 91.88 90 ASP A C 1
ATOM 654 O O . ASP A 1 90 ? -0.248 -1.447 10.942 1.00 91.88 90 ASP A O 1
ATOM 658 N N . LEU A 1 91 ? 0.399 -2.532 9.107 1.00 93.81 91 LEU A N 1
ATOM 659 C CA . LEU A 1 91 ? -0.516 -3.666 9.307 1.00 93.81 91 LEU A CA 1
ATOM 660 C C . LEU A 1 91 ? -0.032 -4.642 10.396 1.00 93.81 91 LEU A C 1
ATOM 662 O O . LEU A 1 91 ? -0.814 -5.475 10.862 1.00 93.81 91 LEU A O 1
ATOM 666 N N . SER A 1 92 ? 1.230 -4.534 10.821 1.00 90.94 92 SER A N 1
ATOM 667 C CA . SER A 1 92 ? 1.808 -5.293 11.940 1.00 90.94 92 SER A CA 1
ATOM 668 C C . SER A 1 92 ? 1.617 -4.594 13.292 1.00 90.94 92 SER A C 1
ATOM 670 O O . SER A 1 92 ? 1.775 -5.228 14.335 1.00 90.94 92 SER A O 1
ATOM 672 N N . ASP A 1 93 ? 1.259 -3.307 13.293 1.00 93.12 93 ASP A N 1
ATOM 673 C CA . ASP A 1 93 ? 1.051 -2.500 14.494 1.00 93.12 93 ASP A CA 1
ATOM 674 C C . ASP A 1 93 ? -0.434 -2.141 14.654 1.00 93.12 93 ASP A C 1
ATOM 676 O O . ASP A 1 93 ? -0.976 -1.271 13.976 1.00 93.12 93 ASP A O 1
ATOM 680 N N . ALA A 1 94 ? -1.105 -2.788 15.610 1.00 92.88 94 ALA A N 1
ATOM 681 C CA . ALA A 1 94 ? -2.519 -2.546 15.897 1.00 92.88 94 ALA A CA 1
ATOM 682 C C . ALA A 1 94 ? -2.830 -1.105 16.346 1.00 92.88 94 ALA A C 1
ATOM 684 O O . ALA A 1 94 ? -4.000 -0.723 16.383 1.00 92.88 94 ALA A O 1
ATOM 685 N N . SER A 1 95 ? -1.832 -0.282 16.689 1.00 92.56 95 SER A N 1
ATOM 686 C CA . SER A 1 95 ? -2.033 1.150 16.947 1.00 92.56 95 SER A CA 1
ATOM 687 C C . SER A 1 95 ? -2.253 1.973 15.671 1.00 92.56 95 SER A C 1
ATOM 689 O O . SER A 1 95 ? -2.752 3.093 15.764 1.00 92.56 95 SER A O 1
ATOM 691 N N . LYS A 1 96 ? -1.938 1.423 14.490 1.00 93.12 96 LYS A N 1
ATOM 692 C CA . LYS A 1 96 ? -1.958 2.127 13.195 1.00 93.12 96 LYS A CA 1
ATOM 693 C C . LYS A 1 96 ? -3.206 1.888 12.354 1.00 93.12 96 LYS A C 1
ATOM 695 O O . LYS A 1 96 ? -3.419 2.599 11.380 1.00 93.12 96 LYS A O 1
ATOM 700 N N . TYR A 1 97 ? -4.039 0.914 12.711 1.00 94.25 97 TYR A N 1
ATOM 701 C CA . TYR A 1 97 ? -5.268 0.609 11.980 1.00 94.25 97 TYR A CA 1
ATOM 702 C C . TYR A 1 97 ? -6.435 0.318 12.922 1.00 94.25 97 TYR A C 1
ATOM 704 O O . TYR A 1 97 ? -6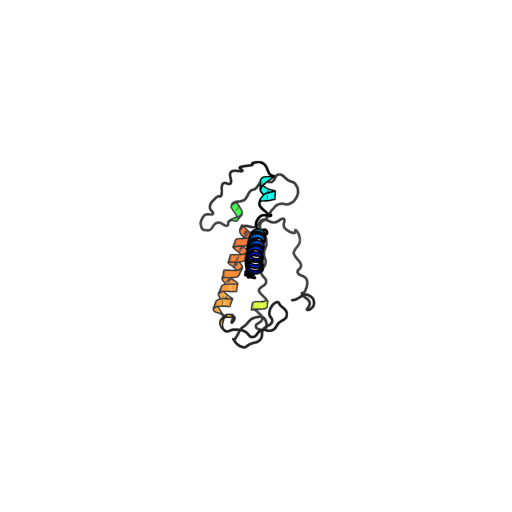.262 -0.012 14.096 1.00 94.25 97 TYR A O 1
ATOM 712 N N . CYS A 1 98 ? -7.651 0.437 12.396 1.00 96.38 98 CYS A N 1
ATOM 713 C CA . CYS A 1 98 ? -8.872 0.158 13.138 1.00 96.38 98 CYS A CA 1
ATOM 714 C C . CYS A 1 98 ? -9.046 -1.352 13.351 1.00 96.38 98 CYS A C 1
ATOM 716 O O . CYS A 1 98 ? -9.377 -2.079 12.419 1.00 96.38 98 CYS A O 1
ATOM 718 N N . SER A 1 99 ? -8.864 -1.833 14.580 1.00 96.00 99 SER A N 1
ATOM 719 C CA . SER A 1 99 ? -9.148 -3.224 14.976 1.00 96.00 99 SER A CA 1
ATOM 720 C C . SER A 1 99 ? -10.556 -3.396 15.556 1.00 96.00 99 SER A C 1
ATOM 722 O O . SER A 1 99 ? -11.089 -4.507 15.585 1.00 96.00 99 SER A O 1
ATOM 724 N N . LYS A 1 100 ? -11.180 -2.300 16.005 1.00 97.00 100 LYS A N 1
ATOM 725 C CA . LYS A 1 100 ? -12.533 -2.284 16.563 1.00 97.00 100 LYS A CA 1
ATOM 726 C C . LYS A 1 100 ? -13.210 -0.932 16.331 1.00 97.00 100 LYS A C 1
ATOM 728 O O . LYS A 1 100 ? -12.569 0.113 16.351 1.00 97.00 100 LYS A O 1
ATOM 733 N N . ALA A 1 101 ? -14.529 -0.960 16.147 1.00 97.56 101 ALA A N 1
ATOM 734 C CA . ALA A 1 101 ? -15.337 0.250 16.049 1.00 97.56 101 ALA A CA 1
ATOM 735 C C . ALA A 1 101 ? -15.337 1.023 17.379 1.00 97.56 101 ALA A C 1
ATOM 737 O O . ALA A 1 101 ? -15.416 0.414 18.452 1.00 97.56 101 ALA A O 1
ATOM 738 N N . GLY A 1 102 ? -15.289 2.350 17.298 1.00 96.69 102 GLY A N 1
ATOM 739 C CA . GLY A 1 102 ? -15.246 3.247 18.455 1.00 96.69 102 GLY A CA 1
ATOM 740 C C . GLY A 1 102 ? -13.844 3.533 19.004 1.00 96.69 102 GLY A C 1
ATOM 741 O O . GLY A 1 102 ? -13.693 4.372 19.889 1.00 96.69 102 GLY A O 1
ATOM 742 N N . GLU A 1 103 ? -12.805 2.856 18.506 1.00 96.38 103 GLU A N 1
ATOM 743 C CA . GLU A 1 103 ? -11.419 3.209 18.831 1.00 96.38 103 GLU A CA 1
ATOM 744 C C . GLU A 1 103 ? -10.992 4.476 18.091 1.00 96.38 103 GLU A C 1
ATOM 746 O O . GLU A 1 103 ? -11.486 4.755 17.004 1.00 96.38 103 GLU A O 1
ATOM 751 N N . LYS A 1 104 ? -10.038 5.223 18.652 1.00 96.44 104 LYS A N 1
ATOM 752 C CA . LYS A 1 104 ? -9.362 6.308 17.936 1.00 96.44 104 LYS A CA 1
ATOM 753 C C . LYS A 1 104 ? -8.045 5.802 17.374 1.00 96.44 104 LYS A C 1
ATOM 755 O O . LYS A 1 104 ? -7.277 5.166 18.100 1.00 96.44 104 LYS A O 1
ATOM 760 N N . LYS A 1 105 ? -7.799 6.070 16.097 1.00 94.50 105 LYS A N 1
ATOM 761 C CA . LYS A 1 105 ? -6.554 5.710 15.407 1.00 94.50 105 LYS A CA 1
ATOM 762 C C . LYS A 1 105 ? -6.048 6.907 14.621 1.00 94.50 105 LYS A C 1
ATOM 764 O O . LYS A 1 105 ? -6.883 7.662 14.127 1.00 94.50 105 LYS A O 1
ATOM 769 N N . PRO A 1 106 ? -4.725 7.081 14.497 1.00 92.62 106 PRO A N 1
ATOM 770 C CA . PRO A 1 106 ? -4.176 8.139 13.671 1.00 92.62 106 PRO A CA 1
ATOM 771 C C . PRO A 1 106 ? -4.596 7.943 12.210 1.00 92.62 106 PRO A C 1
ATOM 773 O O . PRO A 1 106 ? -4.534 6.829 11.688 1.00 92.62 106 PRO A O 1
ATOM 776 N N . ASP A 1 107 ? -5.006 9.021 11.550 1.00 89.06 107 ASP A N 1
ATOM 777 C CA . ASP A 1 107 ? -5.070 9.087 10.096 1.00 89.06 107 ASP A CA 1
ATOM 778 C C . ASP A 1 107 ? -3.757 9.652 9.531 1.00 89.06 107 ASP A C 1
ATOM 780 O O . ASP A 1 107 ? -2.885 10.137 10.251 1.00 89.06 107 ASP A O 1
ATOM 784 N N . PHE A 1 108 ? -3.605 9.602 8.210 1.00 86.44 108 PHE A N 1
ATOM 785 C CA . PHE A 1 108 ? -2.460 10.207 7.523 1.00 86.44 108 PHE A CA 1
ATOM 786 C C . PHE A 1 108 ? -2.634 11.723 7.314 1.00 86.44 108 PHE A C 1
ATOM 788 O O . PHE A 1 108 ? -2.127 12.265 6.335 1.00 86.44 108 PHE A O 1
ATOM 795 N N . MET A 1 109 ? -3.422 12.399 8.155 1.00 88.62 109 MET A N 1
ATOM 796 C CA . MET A 1 109 ? -3.640 13.852 8.150 1.00 88.62 109 MET A CA 1
ATOM 797 C C . MET A 1 109 ? -3.407 14.468 9.543 1.00 88.62 109 MET A C 1
ATOM 799 O O . MET A 1 109 ? -3.928 15.555 9.823 1.00 88.62 109 MET A O 1
ATOM 803 N N . GLY A 1 110 ? -2.695 13.760 10.425 1.00 86.94 110 GLY A N 1
ATOM 804 C CA . GLY A 1 110 ? -2.373 14.206 11.779 1.00 86.94 110 GLY A CA 1
ATOM 805 C C . GLY A 1 110 ? -3.561 14.223 12.746 1.00 86.94 110 GLY A C 1
ATOM 806 O O . GLY A 1 110 ? -3.499 14.885 13.785 1.00 86.94 110 GLY A O 1
ATOM 807 N N . LYS A 1 111 ? -4.670 13.550 12.419 1.00 91.19 111 LYS A N 1
ATOM 808 C CA . LYS A 1 111 ? -5.870 13.469 13.267 1.00 91.19 111 LYS A CA 1
ATOM 809 C C . LYS A 1 111 ? -6.024 12.072 13.839 1.00 91.19 111 LYS A C 1
ATOM 811 O O . LYS A 1 111 ? -5.447 11.117 13.345 1.00 91.19 111 LYS A O 1
ATOM 816 N N . GLU A 1 112 ? -6.883 11.948 14.845 1.00 95.06 112 GLU A N 1
ATOM 817 C CA . GLU A 1 112 ? -7.261 10.659 15.430 1.00 95.06 112 GLU A CA 1
ATOM 818 C C . GLU A 1 112 ? -8.785 10.462 15.386 1.00 95.06 112 GLU A C 1
ATOM 820 O O . GLU A 1 112 ? -9.461 10.598 16.417 1.00 95.06 112 GLU A O 1
ATOM 825 N N . PRO A 1 113 ? -9.373 10.236 14.193 1.00 95.38 113 PRO A N 1
ATOM 826 C CA . PRO A 1 113 ? -10.802 9.982 14.076 1.00 95.38 113 PRO A CA 1
ATOM 827 C C . PRO A 1 113 ? -11.217 8.693 14.799 1.00 95.38 113 PRO A C 1
ATOM 829 O O . PRO A 1 113 ? -10.422 7.782 15.027 1.00 95.38 113 PRO A O 1
ATOM 832 N N . GLU A 1 114 ? -12.500 8.627 15.150 1.00 97.94 114 GLU A N 1
ATOM 833 C CA . GLU A 1 114 ? -13.119 7.414 15.675 1.00 97.94 114 GLU A CA 1
ATOM 834 C C . GLU A 1 114 ? -13.412 6.428 14.536 1.00 97.94 114 GLU A C 1
ATOM 836 O O . GLU A 1 114 ? -14.047 6.788 13.543 1.00 97.94 114 GLU A O 1
ATOM 841 N N . CYS A 1 115 ? -12.975 5.183 14.708 1.00 97.69 115 CYS A N 1
ATOM 842 C CA . CYS A 1 115 ? -13.148 4.091 13.762 1.00 97.69 115 CYS A CA 1
ATOM 843 C C . CYS A 1 115 ? -14.619 3.701 13.611 1.00 97.69 115 CYS A C 1
ATOM 845 O O . CYS A 1 115 ? -15.292 3.321 14.581 1.00 97.69 115 CYS A O 1
ATOM 847 N N . ARG A 1 116 ? -15.102 3.687 12.372 1.00 97.19 116 ARG A N 1
ATOM 848 C CA . ARG A 1 116 ? -16.424 3.163 12.015 1.00 97.19 116 ARG A CA 1
ATOM 849 C C . ARG A 1 116 ? -16.398 1.643 11.888 1.00 97.19 116 ARG A C 1
ATOM 851 O O . ARG A 1 116 ? -15.349 1.014 11.802 1.00 97.19 116 ARG A O 1
ATOM 858 N N . LYS A 1 117 ? -17.583 1.024 11.862 1.00 97.12 117 LYS A N 1
ATOM 859 C CA . LYS A 1 117 ? -17.717 -0.441 11.743 1.00 97.12 117 LYS A CA 1
ATOM 860 C C . LYS A 1 117 ? -17.169 -0.985 10.421 1.00 97.12 117 LYS A C 1
ATOM 862 O O . LYS A 1 117 ? -16.645 -2.090 10.410 1.00 97.12 117 LYS A O 1
ATOM 867 N N . ASP A 1 118 ? -17.298 -0.225 9.340 1.00 95.75 118 ASP A N 1
ATOM 868 C CA . ASP A 1 118 ? -16.815 -0.541 7.991 1.00 95.75 118 ASP A CA 1
ATOM 869 C C . ASP A 1 118 ? -15.318 -0.254 7.789 1.00 95.75 118 ASP A C 1
ATOM 871 O O . ASP A 1 118 ? -14.737 -0.705 6.807 1.00 95.75 118 ASP A O 1
ATOM 875 N N . GLU A 1 119 ? -14.685 0.445 8.731 1.00 95.19 119 GLU A N 1
ATOM 876 C CA . GLU A 1 119 ? -13.245 0.734 8.728 1.00 95.19 119 GLU A CA 1
ATOM 877 C C . GLU A 1 119 ? -12.443 -0.316 9.514 1.00 95.19 119 GLU A C 1
ATOM 879 O O . GLU A 1 119 ? -11.214 -0.323 9.464 1.00 95.19 119 GLU A O 1
ATOM 884 N N . VAL A 1 120 ? -13.118 -1.221 10.235 1.00 96.62 120 VAL A N 1
ATOM 885 C CA . VAL A 1 120 ? -12.462 -2.281 11.007 1.00 96.62 120 VAL A CA 1
ATOM 886 C C . VAL A 1 120 ? -11.780 -3.277 10.071 1.00 96.62 120 VAL A C 1
ATOM 888 O O . VAL A 1 120 ? -12.432 -4.028 9.342 1.00 96.62 120 VAL A O 1
ATOM 891 N N . LEU A 1 121 ? -10.453 -3.340 10.153 1.00 96.62 121 LEU A N 1
ATOM 892 C CA . LEU A 1 121 ? -9.643 -4.295 9.419 1.00 96.62 121 LEU A CA 1
ATOM 893 C C . LEU A 1 121 ? -9.761 -5.679 10.063 1.00 96.62 121 LEU A C 1
ATOM 895 O O . LEU A 1 121 ? -9.062 -6.025 11.015 1.00 96.62 121 LEU A O 1
ATOM 899 N N . THR A 1 122 ? -10.668 -6.488 9.524 1.00 96.44 122 THR A N 1
ATOM 900 C CA . THR A 1 122 ? -10.819 -7.888 9.933 1.00 96.44 122 THR A CA 1
ATOM 901 C C . THR A 1 122 ? -9.612 -8.731 9.511 1.00 96.44 122 THR A C 1
ATOM 903 O O . THR A 1 122 ? -8.872 -8.374 8.593 1.00 96.44 122 THR A O 1
ATOM 906 N N . ALA A 1 123 ? -9.427 -9.894 10.144 1.00 95.81 123 ALA A N 1
ATOM 907 C CA . ALA A 1 123 ? -8.349 -10.819 9.790 1.00 95.81 123 ALA A CA 1
ATOM 908 C C . ALA A 1 123 ? -8.419 -11.274 8.318 1.00 95.81 123 ALA A C 1
ATOM 910 O O . ALA A 1 123 ? -7.390 -11.329 7.645 1.00 95.81 123 ALA A O 1
ATOM 911 N N . ASP A 1 124 ? -9.622 -11.532 7.798 1.00 96.50 124 ASP A N 1
ATOM 912 C CA . ASP A 1 124 ? -9.829 -11.936 6.402 1.00 96.50 124 ASP A CA 1
ATOM 913 C C . ASP A 1 124 ? -9.527 -10.797 5.425 1.00 96.50 124 ASP A C 1
ATOM 915 O O . ASP A 1 124 ? -8.904 -11.018 4.381 1.00 96.50 124 ASP A O 1
ATOM 919 N N . TRP A 1 125 ? -9.904 -9.564 5.782 1.00 96.12 125 TRP A N 1
ATOM 920 C CA . TRP A 1 125 ? -9.545 -8.378 5.005 1.00 96.12 125 TRP A CA 1
ATOM 921 C C . TRP A 1 125 ? -8.036 -8.165 4.990 1.00 96.12 125 TRP A C 1
ATOM 923 O O . TRP A 1 125 ? -7.470 -7.986 3.915 1.00 96.12 125 TRP A O 1
ATOM 933 N N . ASN A 1 126 ? -7.372 -8.250 6.147 1.00 96.06 126 ASN A N 1
ATOM 934 C CA . ASN A 1 126 ? -5.920 -8.108 6.234 1.00 96.06 126 ASN A CA 1
ATOM 935 C C . ASN A 1 126 ? -5.210 -9.187 5.403 1.00 96.06 126 ASN A C 1
ATOM 937 O O . ASN A 1 126 ? -4.329 -8.894 4.597 1.00 96.06 126 ASN A O 1
ATOM 941 N N . LYS A 1 127 ? -5.661 -10.442 5.516 1.00 96.75 127 LYS A N 1
ATOM 942 C CA . LYS A 1 127 ? -5.129 -11.561 4.734 1.00 96.75 127 LYS A CA 1
ATOM 943 C C . LYS A 1 127 ? -5.267 -11.320 3.230 1.00 96.75 127 LYS A C 1
ATOM 945 O O . LYS A 1 127 ? -4.300 -11.546 2.504 1.00 96.75 127 LYS A O 1
ATOM 950 N N . THR A 1 128 ? -6.433 -10.868 2.775 1.00 97.94 128 THR A N 1
ATOM 951 C CA . THR A 1 128 ? -6.696 -10.564 1.358 1.00 97.94 128 THR A CA 1
ATOM 952 C C . THR A 1 128 ? -5.852 -9.383 0.877 1.00 97.94 128 THR A C 1
ATOM 954 O O . THR A 1 128 ? -5.244 -9.435 -0.192 1.00 97.94 128 THR A O 1
ATOM 957 N N . LEU A 1 129 ? -5.757 -8.327 1.686 1.00 96.94 129 LEU A N 1
ATOM 958 C CA . LEU A 1 129 ? -4.985 -7.131 1.368 1.00 96.94 129 LEU A CA 1
ATOM 959 C C . LEU A 1 129 ? -3.498 -7.459 1.168 1.00 96.94 129 LEU A C 1
ATOM 961 O O . LEU A 1 129 ? -2.921 -7.102 0.139 1.00 96.94 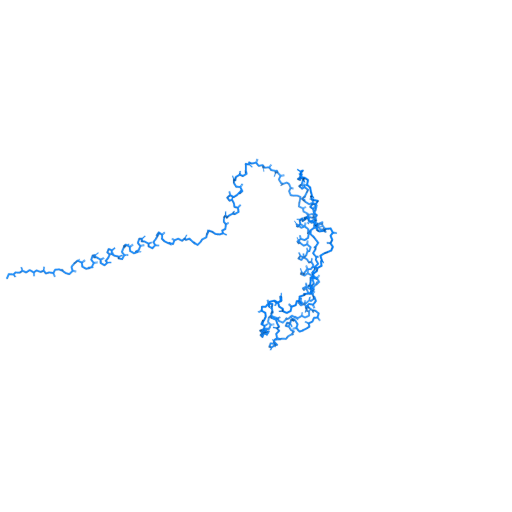129 LEU A O 1
ATOM 965 N N . VAL A 1 130 ? -2.912 -8.178 2.129 1.00 96.94 130 VAL A N 1
ATOM 966 C CA . VAL A 1 130 ? -1.479 -8.505 2.169 1.00 96.94 130 VAL A CA 1
ATOM 967 C C . VAL A 1 130 ? -1.096 -9.553 1.128 1.00 96.94 130 VAL A C 1
ATOM 969 O O . VAL A 1 130 ? -0.076 -9.404 0.457 1.00 96.94 130 VAL A O 1
ATOM 972 N N . ASN A 1 131 ? -1.891 -10.616 0.975 1.00 97.31 131 ASN A N 1
ATOM 973 C CA . ASN A 1 131 ? -1.494 -11.761 0.149 1.00 97.31 131 ASN A CA 1
ATOM 974 C C . ASN A 1 131 ? -1.989 -11.681 -1.298 1.00 97.31 131 ASN A C 1
ATOM 976 O O . ASN A 1 131 ? -1.435 -12.366 -2.157 1.00 97.31 131 ASN A O 1
ATOM 980 N N . GLU A 1 132 ? -3.004 -10.863 -1.587 1.00 97.56 132 GLU A N 1
ATOM 981 C CA . GLU A 1 132 ? -3.623 -10.815 -2.915 1.00 97.56 132 GLU A CA 1
ATOM 982 C C . GLU A 1 132 ? -3.604 -9.407 -3.505 1.00 97.56 132 GLU A C 1
ATOM 984 O O . GLU A 1 132 ? -2.938 -9.175 -4.516 1.00 97.56 132 GLU A O 1
ATOM 989 N N . VAL A 1 133 ? -4.288 -8.448 -2.873 1.00 98.00 133 VAL A N 1
ATOM 990 C CA . VAL A 1 133 ? -4.531 -7.120 -3.465 1.00 98.00 133 VAL A CA 1
ATOM 991 C C . VAL A 1 133 ? -3.226 -6.377 -3.732 1.00 98.00 133 VAL A C 1
ATOM 993 O O . VAL A 1 133 ? -2.990 -5.940 -4.862 1.00 98.00 133 VAL A O 1
ATOM 996 N N . ILE A 1 134 ? -2.365 -6.250 -2.719 1.00 97.81 134 ILE A N 1
ATOM 997 C CA . ILE A 1 134 ? -1.098 -5.521 -2.847 1.00 97.81 134 ILE A CA 1
ATOM 998 C C . ILE A 1 134 ? -0.158 -6.218 -3.849 1.00 97.81 134 ILE A C 1
ATOM 1000 O O . ILE A 1 134 ? 0.293 -5.546 -4.782 1.00 97.81 134 ILE A O 1
ATOM 1004 N N . PRO A 1 135 ? 0.104 -7.540 -3.762 1.00 98.00 135 PRO A N 1
ATOM 1005 C CA . PRO A 1 135 ? 0.949 -8.234 -4.735 1.00 98.00 135 PRO A CA 1
ATOM 1006 C C . PRO A 1 135 ? 0.438 -8.146 -6.177 1.00 98.00 135 PRO A C 1
ATOM 1008 O O . PRO A 1 135 ? 1.225 -7.901 -7.097 1.00 98.00 135 PRO A O 1
ATOM 1011 N N . VAL A 1 136 ? -0.872 -8.301 -6.395 1.00 98.06 136 VAL A N 1
ATOM 1012 C CA . VAL A 1 136 ? -1.473 -8.197 -7.733 1.00 98.06 136 VAL A CA 1
ATOM 1013 C C . VAL A 1 136 ? -1.336 -6.776 -8.269 1.00 98.06 136 VAL A C 1
ATOM 1015 O O . VAL A 1 136 ? -0.921 -6.601 -9.417 1.00 98.06 136 VAL A O 1
ATOM 1018 N N . ALA A 1 137 ? -1.613 -5.756 -7.453 1.00 97.56 137 ALA A N 1
ATOM 1019 C CA . ALA A 1 137 ? -1.439 -4.365 -7.855 1.00 97.56 137 ALA A CA 1
ATOM 1020 C C . ALA A 1 137 ? 0.022 -4.067 -8.226 1.00 97.56 137 ALA A C 1
ATOM 1022 O O . ALA A 1 137 ? 0.275 -3.502 -9.292 1.00 97.56 137 ALA A O 1
ATOM 1023 N N . VAL A 1 138 ? 0.983 -4.501 -7.404 1.00 97.88 138 VAL A N 1
ATOM 1024 C CA . VAL A 1 138 ? 2.419 -4.354 -7.687 1.00 97.88 138 VAL A CA 1
ATOM 1025 C C . VAL A 1 138 ? 2.779 -5.009 -9.019 1.00 97.88 138 VAL A C 1
ATOM 1027 O O . VAL A 1 138 ? 3.392 -4.358 -9.865 1.00 97.88 138 VAL A O 1
ATOM 1030 N N . LYS A 1 139 ? 2.347 -6.253 -9.250 1.00 96.06 139 LYS A N 1
ATOM 1031 C CA . LYS A 1 139 ? 2.602 -6.978 -10.502 1.00 96.06 139 LYS A CA 1
ATOM 1032 C C . LYS A 1 139 ? 2.028 -6.243 -11.716 1.00 96.06 139 LYS A C 1
ATOM 1034 O O . LYS A 1 139 ? 2.734 -6.036 -12.699 1.00 96.06 139 LYS A O 1
ATOM 1039 N N . LEU A 1 140 ? 0.771 -5.798 -11.639 1.00 96.94 140 LEU A N 1
ATOM 1040 C CA . LEU A 1 140 ? 0.102 -5.105 -12.743 1.00 96.94 140 LEU A CA 1
ATOM 1041 C C . LEU A 1 140 ? 0.823 -3.812 -13.153 1.00 96.94 140 LEU A C 1
ATOM 1043 O O . LEU A 1 140 ? 0.843 -3.490 -14.344 1.00 96.94 140 LEU A O 1
ATOM 1047 N N . HIS A 1 141 ? 1.405 -3.087 -12.198 1.00 95.75 141 HIS A N 1
ATOM 1048 C CA . HIS A 1 141 ? 2.194 -1.889 -12.487 1.00 95.75 141 HIS A CA 1
ATOM 1049 C C . HIS A 1 141 ? 3.607 -2.242 -12.970 1.00 95.75 141 HIS A C 1
ATOM 1051 O O . HIS A 1 141 ? 4.067 -1.672 -13.959 1.00 95.75 141 HIS A O 1
ATOM 1057 N N . ALA A 1 142 ? 4.271 -3.211 -12.331 1.00 93.88 142 ALA A N 1
ATOM 1058 C CA . ALA A 1 142 ? 5.630 -3.632 -12.671 1.00 93.88 142 ALA A CA 1
ATOM 1059 C C . ALA A 1 142 ? 5.762 -4.175 -14.101 1.00 93.88 142 ALA A C 1
ATOM 1061 O O . ALA A 1 142 ? 6.763 -3.921 -14.765 1.00 93.88 142 ALA A O 1
ATOM 1062 N N . GLU A 1 143 ? 4.744 -4.879 -14.597 1.00 92.50 143 GLU A N 1
ATOM 1063 C CA . GLU A 1 143 ? 4.755 -5.450 -15.949 1.00 92.50 143 GLU A CA 1
ATOM 1064 C C . GLU A 1 143 ? 4.475 -4.432 -17.065 1.00 92.50 143 GLU A C 1
ATOM 1066 O O . GLU A 1 143 ? 4.749 -4.719 -18.228 1.00 92.50 143 GLU A O 1
ATOM 1071 N N . ARG A 1 144 ? 3.910 -3.261 -16.740 1.00 90.94 144 ARG A N 1
ATOM 1072 C CA . ARG A 1 144 ? 3.478 -2.255 -17.732 1.00 90.94 144 ARG A CA 1
ATOM 1073 C C . ARG A 1 144 ? 4.337 -0.997 -17.749 1.00 90.94 144 ARG A C 1
ATOM 1075 O O . ARG A 1 144 ? 4.354 -0.296 -18.756 1.00 90.94 144 ARG A O 1
ATOM 1082 N N . LEU A 1 145 ? 5.006 -0.681 -16.642 1.00 91.38 145 LEU A N 1
ATOM 1083 C CA . LEU A 1 145 ? 5.794 0.538 -16.503 1.00 91.38 145 LEU A CA 1
ATOM 1084 C C . LEU A 1 145 ? 7.281 0.239 -16.687 1.00 91.38 145 LEU A C 1
ATOM 1086 O O . LEU A 1 145 ? 7.896 -0.448 -15.870 1.00 91.38 145 LEU A O 1
ATOM 1090 N N . LEU A 1 146 ? 7.860 0.811 -17.741 1.00 92.31 146 LEU A N 1
ATOM 1091 C CA . LEU A 1 146 ? 9.304 0.874 -17.937 1.00 92.31 146 LEU A CA 1
ATOM 1092 C C . LEU A 1 146 ? 9.836 2.200 -17.387 1.00 92.31 146 LEU A C 1
ATOM 1094 O O . LEU A 1 146 ? 9.218 3.250 -17.570 1.00 92.31 146 LEU A O 1
ATOM 1098 N N . VAL A 1 147 ? 10.990 2.162 -16.724 1.00 90.12 147 VAL A N 1
ATOM 1099 C CA . VAL A 1 147 ? 11.648 3.338 -16.140 1.00 90.12 147 VAL A CA 1
ATOM 1100 C C . VAL A 1 147 ? 13.156 3.282 -16.366 1.00 90.12 147 VAL A C 1
ATOM 1102 O O . VAL A 1 147 ? 13.750 2.206 -16.426 1.00 90.12 147 VAL A O 1
ATOM 1105 N N . GLY A 1 148 ? 13.805 4.445 -16.417 1.00 91.38 148 GLY A N 1
ATOM 1106 C CA . GLY A 1 148 ? 15.255 4.517 -16.246 1.00 91.38 148 GLY A CA 1
ATOM 1107 C C . GLY A 1 148 ? 15.614 4.213 -14.790 1.00 91.38 148 GLY A C 1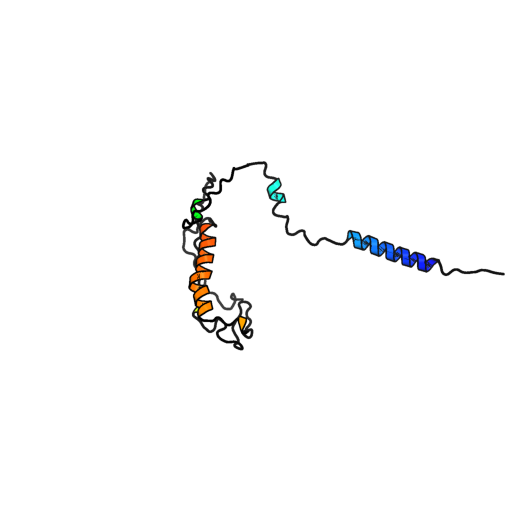
ATOM 1108 O O . GLY A 1 148 ? 15.478 5.084 -13.928 1.00 91.38 148 GLY A O 1
ATOM 1109 N N . ARG A 1 149 ? 16.036 2.978 -14.495 1.00 88.44 149 ARG A N 1
ATOM 1110 C CA . ARG A 1 149 ? 16.290 2.528 -13.117 1.00 88.44 149 ARG A CA 1
ATOM 1111 C C . ARG A 1 149 ? 17.452 3.282 -12.460 1.00 88.44 149 ARG A C 1
ATOM 1113 O O . ARG A 1 149 ? 18.449 3.634 -13.090 1.00 88.44 149 ARG A O 1
ATOM 1120 N N . LEU A 1 150 ? 17.355 3.464 -11.140 1.00 87.56 150 LEU A N 1
ATOM 1121 C CA . LEU A 1 150 ? 18.507 3.835 -10.317 1.00 87.56 150 LEU A CA 1
ATOM 1122 C C . LEU A 1 150 ? 19.474 2.649 -10.224 1.00 87.56 150 LEU A C 1
ATOM 1124 O O . LEU A 1 150 ? 19.063 1.519 -9.945 1.00 87.56 150 LEU A O 1
ATOM 1128 N N . LYS A 1 151 ? 20.769 2.927 -10.411 1.00 87.12 151 LYS A N 1
ATOM 1129 C CA . LYS A 1 151 ? 21.844 1.934 -10.246 1.00 87.12 151 LYS A CA 1
ATOM 1130 C C . LYS A 1 151 ? 22.109 1.595 -8.777 1.00 87.12 151 LYS A C 1
ATOM 1132 O O . LYS A 1 151 ? 22.671 0.549 -8.479 1.00 87.12 151 LYS A O 1
ATOM 1137 N N . THR A 1 152 ? 21.704 2.471 -7.863 1.00 88.44 152 THR A N 1
ATOM 1138 C CA . THR A 1 152 ? 21.890 2.318 -6.420 1.00 88.44 152 THR A CA 1
ATOM 1139 C C . THR A 1 152 ? 20.564 2.018 -5.717 1.00 88.44 152 THR A C 1
ATOM 1141 O O . THR A 1 152 ? 19.501 2.395 -6.220 1.00 88.44 152 THR A O 1
ATOM 1144 N N . PRO A 1 153 ? 20.596 1.350 -4.548 1.00 86.44 153 PRO A N 1
ATOM 1145 C CA . PRO A 1 153 ? 19.405 1.168 -3.728 1.00 86.44 153 PRO A CA 1
ATOM 1146 C C . PRO A 1 153 ? 18.807 2.509 -3.292 1.0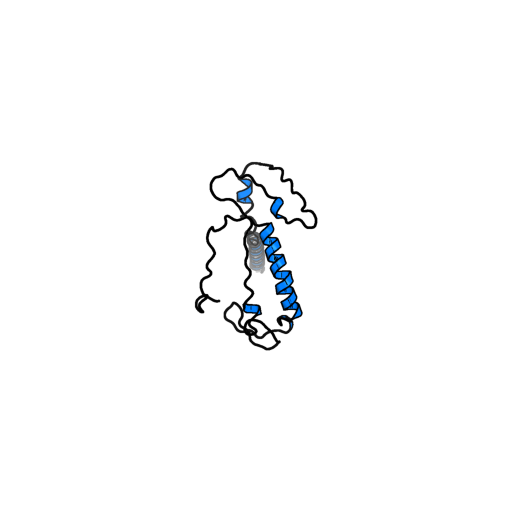0 86.44 153 PRO A C 1
ATOM 1148 O O . PRO A 1 153 ? 19.532 3.416 -2.874 1.00 86.44 153 PRO A O 1
ATOM 1151 N N . LEU A 1 154 ? 17.478 2.608 -3.339 1.00 87.69 154 LEU A N 1
ATOM 1152 C CA . LEU A 1 154 ? 16.751 3.732 -2.760 1.00 87.69 154 LEU A CA 1
ATOM 1153 C C . LEU A 1 154 ? 16.872 3.668 -1.233 1.00 87.69 154 LEU A C 1
ATOM 1155 O O . LEU A 1 154 ? 16.450 2.692 -0.615 1.00 87.69 154 LEU A O 1
ATOM 1159 N N . LYS A 1 155 ? 17.435 4.712 -0.623 1.00 89.31 155 LYS A N 1
ATOM 1160 C CA . LYS A 1 155 ? 17.457 4.874 0.834 1.00 89.31 155 LYS A CA 1
ATOM 1161 C C . LYS A 1 155 ? 16.292 5.765 1.240 1.00 89.31 155 LYS A C 1
ATOM 1163 O O . LYS A 1 155 ? 16.318 6.963 0.969 1.00 89.31 155 LYS A O 1
ATOM 1168 N N . VAL A 1 156 ? 15.282 5.178 1.874 1.00 87.38 156 VAL A N 1
ATOM 1169 C CA . VAL A 1 156 ? 14.172 5.938 2.457 1.00 87.38 156 VAL A CA 1
ATOM 1170 C C . VAL A 1 156 ? 14.670 6.568 3.766 1.00 87.38 156 VAL A C 1
ATOM 1172 O O . VAL A 1 156 ? 15.174 5.839 4.625 1.00 87.38 156 VAL A O 1
ATOM 1175 N N . PRO A 1 157 ? 14.619 7.903 3.924 1.00 87.75 157 PRO A N 1
ATOM 1176 C CA . PRO A 1 157 ? 15.003 8.549 5.173 1.00 87.75 157 PRO A CA 1
ATOM 1177 C C . PRO A 1 157 ? 14.030 8.171 6.296 1.00 87.75 157 PRO A C 1
ATOM 1179 O O . PRO A 1 157 ? 12.893 7.777 6.047 1.00 87.75 157 PRO A O 1
ATOM 1182 N N . LYS A 1 158 ? 14.461 8.323 7.552 1.00 83.44 158 LYS A N 1
ATOM 1183 C CA . LYS A 1 158 ? 13.542 8.184 8.686 1.00 83.44 158 LYS A CA 1
ATOM 1184 C C . LYS A 1 158 ? 12.508 9.305 8.627 1.00 83.44 158 LYS A C 1
ATOM 1186 O O . LYS A 1 158 ? 12.881 10.477 8.596 1.00 83.44 158 LYS A O 1
ATOM 1191 N N . PHE A 1 159 ? 11.232 8.937 8.645 1.00 76.50 159 PHE A N 1
ATOM 1192 C CA . PHE A 1 159 ? 10.148 9.892 8.821 1.00 76.50 159 PHE A CA 1
ATOM 1193 C C . PHE A 1 159 ? 10.223 10.442 10.252 1.00 76.50 159 PHE A C 1
ATOM 1195 O O . PHE A 1 159 ? 10.193 9.681 11.217 1.00 76.50 159 PHE A O 1
ATOM 1202 N N . THR A 1 160 ? 10.414 11.752 10.392 1.00 71.56 160 THR A N 1
ATOM 1203 C CA . THR A 1 160 ? 10.326 12.458 11.676 1.00 71.56 160 THR A CA 1
ATOM 1204 C C . THR A 1 160 ? 8.939 13.083 11.799 1.00 71.56 160 THR A C 1
ATOM 1206 O O . THR A 1 160 ? 8.329 13.412 10.784 1.00 71.56 160 THR A O 1
ATOM 1209 N N . GLU A 1 161 ? 8.444 13.293 13.021 1.00 60.72 161 GLU A N 1
ATOM 1210 C CA . GLU A 1 161 ? 7.106 13.865 13.284 1.00 60.72 161 GLU A CA 1
ATOM 1211 C C . GLU A 1 161 ? 6.856 15.221 12.595 1.00 60.72 161 GLU A C 1
ATOM 1213 O O . GLU A 1 161 ? 5.719 15.603 12.373 1.00 60.72 161 GLU A O 1
ATOM 1218 N N . LYS A 1 162 ? 7.910 15.948 12.193 1.00 53.41 162 LYS A N 1
ATOM 1219 C CA . LYS A 1 162 ? 7.784 17.204 11.431 1.00 53.41 162 LYS A CA 1
ATOM 1220 C C . LYS A 1 162 ? 7.427 17.012 9.950 1.00 53.41 162 LYS A C 1
ATOM 1222 O O . LYS A 1 162 ? 7.148 17.996 9.268 1.00 53.41 162 LYS A O 1
ATOM 1227 N N . HIS A 1 163 ? 7.498 15.784 9.441 1.00 46.72 163 HIS A N 1
ATOM 1228 C CA . HIS A 1 163 ? 7.322 15.448 8.025 1.00 46.72 163 HIS A CA 1
ATOM 1229 C C . HIS A 1 163 ? 6.398 14.242 7.784 1.00 46.72 163 HIS A C 1
ATOM 1231 O O . HIS A 1 163 ? 6.307 13.769 6.653 1.00 46.72 163 HIS A O 1
ATOM 1237 N N . GLY A 1 164 ? 5.721 13.748 8.821 1.00 52.16 164 GLY A N 1
ATOM 1238 C CA . GLY A 1 164 ? 4.531 12.911 8.683 1.00 52.16 164 GLY A CA 1
ATOM 1239 C C . GLY A 1 164 ? 3.320 13.816 8.854 1.00 52.16 164 GLY A C 1
ATOM 1240 O O . GLY A 1 164 ? 3.313 14.613 9.785 1.00 52.16 164 GLY A O 1
ATOM 1241 N N . PHE A 1 165 ? 2.395 13.767 7.901 1.00 46.06 165 PHE A N 1
ATOM 1242 C CA . PHE A 1 165 ? 1.179 14.581 7.866 1.00 46.06 165 PHE A CA 1
ATOM 1243 C C . PHE A 1 165 ? 0.408 14.602 9.188 1.00 46.06 165 PHE A C 1
ATOM 1245 O O . PHE A 1 165 ? 0.318 13.531 9.830 1.00 46.06 165 PHE A O 1
#